Protein AF-A0A9E5CNG9-F1 (afdb_monomer_lite)

Sequence (86 aa):
MDVMDREHTLEFLSQHVKTDMLMKHLLSVEASMIGYAHKFGEPEEQWGIAGLLHDFDWEICPTPEDHPNFGAQILRDHGYPEEMVR

Foldseek 3Di:
DDCLAPVNLVVVLVVQADDPVVQVQLQVQLVVQLVVCVVVVHDSSNSSSLSNQQCSNVVVDPDPVCPPVVSLVVCVVVPHDVVSRD

Structure (mmCIF, N/CA/C/O backbone):
data_AF-A0A9E5CNG9-F1
#
_entry.id   AF-A0A9E5CNG9-F1
#
loop_
_atom_site.group_PDB
_atom_site.id
_atom_site.type_symbol
_atom_site.label_atom_id
_atom_site.label_alt_id
_atom_site.label_comp_id
_atom_site.label_asym_id
_atom_site.label_entity_id
_atom_site.label_seq_id
_atom_site.pdbx_PDB_ins_code
_atom_site.Cartn_x
_atom_site.Cartn_y
_atom_site.Cartn_z
_atom_site.occupancy
_atom_site.B_iso_or_equiv
_atom_site.auth_seq_id
_atom_site.auth_comp_id
_atom_site.auth_asym_id
_atom_site.auth_atom_id
_atom_site.pdbx_PDB_model_num
ATOM 1 N N . MET A 1 1 ? 1.157 -17.018 10.098 1.00 58.41 1 MET A N 1
ATOM 2 C CA . MET A 1 1 ? 0.934 -15.564 10.140 1.00 58.41 1 MET A CA 1
ATOM 3 C C . MET A 1 1 ? -0.279 -15.287 9.289 1.00 58.41 1 MET A C 1
ATOM 5 O O . MET A 1 1 ? -0.429 -15.948 8.267 1.00 58.41 1 MET A O 1
ATOM 9 N N . ASP A 1 2 ? -1.175 -14.446 9.788 1.00 80.06 2 ASP A N 1
ATOM 10 C CA . ASP A 1 2 ? -2.291 -13.931 9.000 1.00 80.06 2 ASP A CA 1
ATOM 11 C C . ASP A 1 2 ? -1.722 -12.912 8.003 1.00 80.06 2 ASP A C 1
ATOM 13 O O . ASP A 1 2 ? -0.833 -12.144 8.366 1.00 80.06 2 ASP A O 1
ATOM 17 N N . VAL A 1 3 ? -2.179 -12.941 6.752 1.00 84.88 3 VAL A N 1
ATOM 18 C CA . VAL A 1 3 ? -1.773 -11.944 5.747 1.00 84.88 3 VAL A CA 1
ATOM 19 C C . VAL A 1 3 ? -2.371 -10.571 6.058 1.00 84.88 3 VAL A C 1
ATOM 21 O O . VAL A 1 3 ? -1.823 -9.550 5.651 1.00 84.88 3 VAL A O 1
ATOM 24 N N . MET A 1 4 ? -3.455 -10.548 6.840 1.00 93.25 4 MET A N 1
ATOM 25 C CA . MET A 1 4 ? -4.138 -9.354 7.334 1.00 93.25 4 MET A CA 1
ATOM 26 C C . MET A 1 4 ? -3.580 -8.874 8.679 1.00 93.25 4 MET A C 1
ATOM 28 O O . MET A 1 4 ? -4.330 -8.500 9.573 1.00 93.25 4 MET A O 1
ATOM 32 N N . ASP A 1 5 ? -2.256 -8.875 8.812 1.00 94.19 5 ASP A N 1
ATOM 33 C CA . ASP A 1 5 ? -1.530 -8.317 9.952 1.00 94.19 5 ASP A CA 1
ATOM 34 C C . ASP A 1 5 ? -0.565 -7.220 9.477 1.00 94.19 5 ASP A C 1
ATOM 36 O O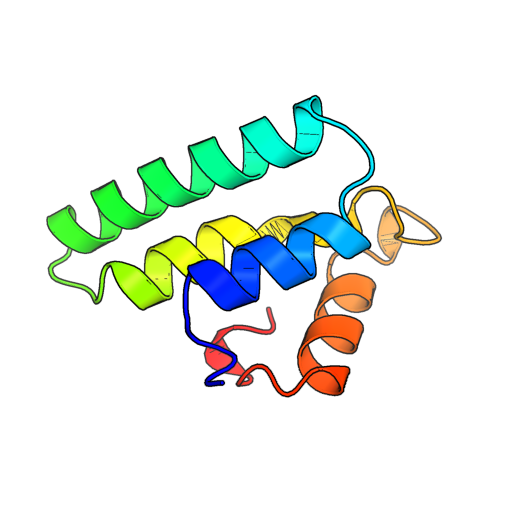 . ASP A 1 5 ? 0.042 -7.302 8.399 1.00 94.19 5 ASP A O 1
ATOM 40 N N . ARG A 1 6 ? -0.418 -6.165 10.284 1.00 95.56 6 ARG A N 1
ATOM 41 C CA . ARG A 1 6 ? 0.412 -5.007 9.930 1.00 95.56 6 ARG A CA 1
ATOM 42 C C . ARG A 1 6 ? 1.898 -5.356 9.844 1.00 95.56 6 ARG A C 1
ATOM 44 O O . ARG A 1 6 ? 2.575 -4.860 8.946 1.00 95.56 6 ARG A O 1
ATOM 51 N N . GLU A 1 7 ? 2.421 -6.165 10.764 1.00 96.12 7 GLU A N 1
ATOM 52 C CA . GLU A 1 7 ? 3.835 -6.562 10.762 1.00 96.12 7 GLU A CA 1
ATOM 53 C C . GLU A 1 7 ? 4.141 -7.400 9.519 1.00 96.12 7 GLU A C 1
ATOM 55 O O . GLU A 1 7 ? 5.067 -7.076 8.774 1.00 96.12 7 GLU A O 1
ATOM 60 N N . HIS A 1 8 ? 3.288 -8.379 9.218 1.00 95.31 8 HIS A N 1
ATOM 61 C CA . HIS A 1 8 ? 3.404 -9.179 8.002 1.00 95.31 8 HIS A CA 1
ATOM 62 C C . HIS A 1 8 ? 3.309 -8.332 6.724 1.00 95.31 8 HIS A C 1
ATOM 64 O O . HIS A 1 8 ? 4.084 -8.515 5.786 1.00 95.31 8 HIS A O 1
ATOM 70 N N . THR A 1 9 ? 2.403 -7.351 6.692 1.00 96.56 9 THR A N 1
ATOM 71 C CA . THR A 1 9 ? 2.279 -6.423 5.558 1.00 96.56 9 THR A CA 1
ATOM 72 C C . THR A 1 9 ? 3.554 -5.597 5.371 1.00 96.56 9 THR A C 1
ATOM 74 O O . THR A 1 9 ? 4.013 -5.416 4.245 1.00 96.56 9 THR A O 1
ATOM 77 N N . LEU A 1 10 ? 4.188 -5.131 6.450 1.00 97.50 10 LEU A N 1
ATOM 78 C CA . LEU A 1 10 ? 5.466 -4.415 6.363 1.00 97.50 10 LEU A CA 1
ATOM 79 C C . LEU A 1 10 ? 6.611 -5.315 5.874 1.00 97.50 10 LEU A C 1
ATOM 81 O O . LEU A 1 10 ? 7.446 -4.859 5.089 1.00 97.50 10 LEU A O 1
ATOM 85 N N . GLU A 1 11 ? 6.643 -6.584 6.289 1.00 96.88 11 GLU A N 1
ATOM 86 C CA . GLU A 1 11 ? 7.584 -7.574 5.753 1.00 96.88 11 GLU A CA 1
ATOM 87 C C . GLU A 1 11 ? 7.377 -7.775 4.247 1.00 96.88 11 GLU A C 1
ATOM 89 O O . GLU A 1 11 ? 8.345 -7.715 3.484 1.00 96.88 11 GLU A O 1
ATOM 94 N N . PHE A 1 12 ? 6.129 -7.927 3.798 1.00 97.00 12 PHE A N 1
ATOM 95 C CA . PHE A 1 12 ? 5.781 -8.016 2.380 1.00 97.00 12 PHE A CA 1
ATOM 96 C C . PHE A 1 12 ? 6.244 -6.775 1.601 1.00 97.00 12 PHE A C 1
ATOM 98 O O . PHE A 1 12 ? 6.920 -6.897 0.575 1.00 97.00 12 PHE A O 1
ATOM 105 N N . LEU A 1 13 ? 5.960 -5.570 2.106 1.00 97.69 13 LEU A N 1
ATOM 106 C CA . LEU A 1 13 ? 6.381 -4.326 1.459 1.00 97.69 13 LEU A CA 1
ATOM 107 C C . LEU A 1 13 ? 7.904 -4.204 1.374 1.00 97.69 13 LEU A C 1
ATOM 109 O O . LEU A 1 13 ? 8.412 -3.722 0.364 1.00 97.69 13 LEU A O 1
ATOM 113 N N . SER A 1 14 ? 8.644 -4.682 2.380 1.00 96.69 14 SER A N 1
ATOM 114 C CA . SER A 1 14 ? 10.115 -4.655 2.373 1.00 96.69 14 SER A CA 1
ATOM 115 C C . SER A 1 14 ? 10.745 -5.440 1.213 1.00 96.69 14 SER A C 1
ATOM 117 O O . SER A 1 14 ? 11.896 -5.195 0.856 1.00 96.69 14 SER A O 1
ATOM 119 N N . GLN A 1 15 ? 9.995 -6.368 0.608 1.00 96.12 15 GLN A N 1
ATOM 120 C CA . GLN A 1 15 ? 10.440 -7.175 -0.530 1.00 96.12 15 GLN A CA 1
ATOM 121 C C . GLN A 1 15 ? 10.110 -6.541 -1.889 1.00 96.12 15 GLN A C 1
ATOM 123 O O . GLN A 1 15 ? 10.744 -6.883 -2.887 1.00 96.12 15 GLN A O 1
ATOM 128 N N . HIS A 1 16 ? 9.139 -5.626 -1.940 1.00 96.81 16 HIS A N 1
ATOM 129 C CA . HIS A 1 16 ? 8.589 -5.099 -3.194 1.00 96.81 16 HIS A CA 1
ATOM 130 C C . HIS A 1 16 ? 8.866 -3.603 -3.393 1.00 96.81 16 HIS A C 1
ATOM 132 O O . HIS A 1 16 ? 9.098 -3.163 -4.520 1.00 96.81 16 HIS A O 1
ATOM 138 N N . VAL A 1 17 ? 8.906 -2.831 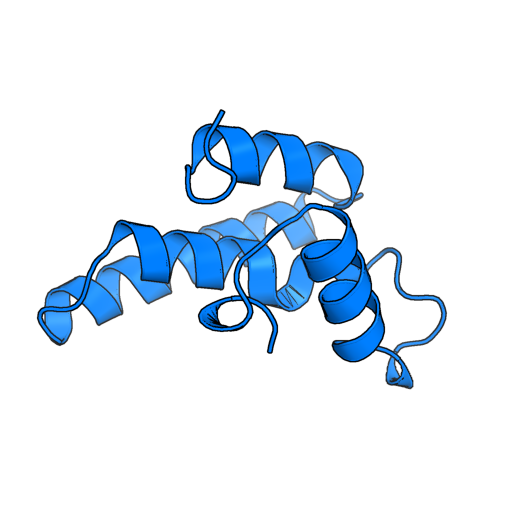-2.306 1.00 97.94 17 VAL A N 1
ATOM 139 C CA . VAL A 1 1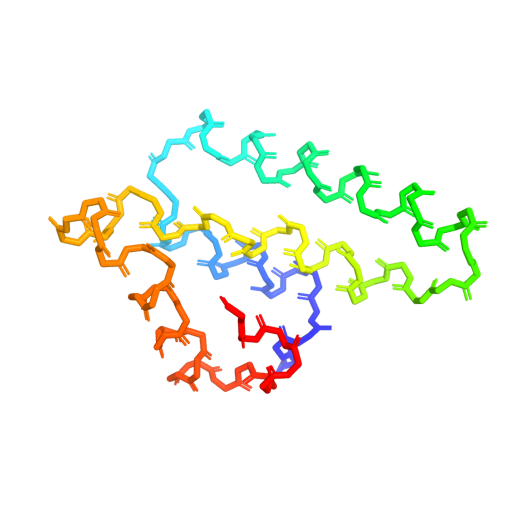7 ? 9.197 -1.395 -2.315 1.00 97.94 17 VAL A CA 1
ATOM 140 C C . VAL A 1 17 ? 10.709 -1.182 -2.329 1.00 97.94 17 VAL A C 1
ATOM 142 O O . VAL A 1 17 ? 11.431 -1.662 -1.458 1.00 97.94 17 VAL A O 1
ATOM 145 N N . LYS A 1 18 ? 11.204 -0.447 -3.325 1.00 97.50 18 LYS A N 1
ATOM 146 C CA . LYS A 1 18 ? 12.635 -0.233 -3.583 1.00 97.50 18 LYS A CA 1
ATOM 147 C C . LYS A 1 18 ? 13.153 1.087 -3.029 1.00 97.50 18 LYS A C 1
ATOM 149 O O . LYS A 1 18 ? 14.364 1.214 -2.845 1.00 97.50 18 LYS A O 1
ATOM 154 N N . THR A 1 19 ? 12.288 2.077 -2.793 1.00 98.19 19 THR A N 1
ATOM 155 C CA . THR A 1 19 ? 12.716 3.389 -2.287 1.00 98.19 19 THR A CA 1
ATOM 156 C C . THR A 1 19 ? 12.033 3.811 -0.991 1.00 98.19 19 THR A C 1
ATOM 158 O O . THR A 1 19 ? 10.845 3.588 -0.757 1.00 98.19 19 THR A O 1
ATOM 161 N N . ASP A 1 20 ? 12.785 4.551 -0.173 1.00 98.12 20 ASP A N 1
ATOM 162 C CA . ASP A 1 20 ? 12.269 5.209 1.031 1.00 98.12 20 ASP A CA 1
ATOM 163 C C . ASP A 1 20 ? 11.129 6.186 0.726 1.00 98.12 20 ASP A C 1
ATOM 165 O O . ASP A 1 20 ? 10.291 6.449 1.586 1.00 98.12 20 ASP A O 1
ATOM 169 N N . MET A 1 21 ? 11.128 6.787 -0.468 1.00 98.31 21 MET A N 1
ATOM 170 C CA . MET A 1 21 ? 10.090 7.728 -0.879 1.00 98.31 21 MET A CA 1
ATOM 171 C C . MET A 1 21 ? 8.750 7.013 -1.031 1.00 98.31 21 MET A C 1
ATOM 173 O O . MET A 1 21 ? 7.767 7.479 -0.456 1.00 98.31 21 MET A O 1
ATOM 177 N N . LEU A 1 22 ? 8.721 5.882 -1.744 1.00 98.38 22 LEU A N 1
ATOM 178 C CA . LEU A 1 22 ? 7.503 5.091 -1.875 1.00 98.38 22 LEU A CA 1
ATOM 179 C C . LEU A 1 22 ? 7.074 4.533 -0.513 1.00 98.38 22 LEU A C 1
ATOM 181 O O . LEU A 1 22 ? 5.920 4.694 -0.135 1.00 98.38 22 LEU A O 1
ATOM 185 N N . MET A 1 23 ? 7.997 4.006 0.298 1.00 98.62 23 MET A N 1
ATOM 186 C CA . MET A 1 23 ? 7.651 3.528 1.645 1.00 98.62 23 MET A CA 1
ATOM 187 C C . MET A 1 23 ? 7.018 4.632 2.516 1.00 98.62 23 MET A C 1
ATOM 189 O O . MET A 1 23 ? 6.004 4.410 3.176 1.00 98.62 23 MET A O 1
ATOM 193 N N . LYS A 1 24 ? 7.568 5.854 2.496 1.00 98.69 24 LYS A N 1
ATOM 194 C CA . LYS A 1 24 ? 6.993 7.003 3.223 1.00 98.69 24 LYS A CA 1
ATOM 195 C C . LYS A 1 24 ? 5.618 7.406 2.695 1.00 98.69 24 LYS A C 1
ATOM 197 O O . LYS A 1 24 ? 4.782 7.826 3.494 1.00 98.69 24 LYS A O 1
ATOM 202 N N . HIS A 1 25 ? 5.385 7.295 1.386 1.00 98.62 25 HIS A N 1
ATOM 203 C CA . HIS A 1 25 ? 4.065 7.503 0.783 1.00 98.62 25 HIS A CA 1
ATOM 204 C C . HIS A 1 25 ? 3.055 6.495 1.340 1.00 98.62 25 HIS A C 1
ATOM 206 O O . HIS A 1 25 ? 2.060 6.911 1.929 1.00 98.62 25 HIS A O 1
ATOM 212 N N . LEU A 1 26 ? 3.364 5.197 1.285 1.00 98.62 26 LEU A N 1
ATOM 213 C CA . LEU A 1 26 ? 2.490 4.134 1.799 1.00 98.62 26 LEU A CA 1
ATOM 214 C C . LEU A 1 26 ? 2.175 4.313 3.295 1.00 98.62 26 LEU A C 1
ATOM 216 O O . LEU A 1 26 ? 1.013 4.266 3.689 1.00 98.62 26 LEU A O 1
ATOM 220 N N . LEU A 1 27 ? 3.180 4.628 4.122 1.00 98.75 27 LEU A N 1
ATOM 221 C CA . LEU A 1 27 ? 2.994 4.918 5.555 1.00 98.75 27 LEU A CA 1
ATOM 222 C C . LEU A 1 27 ? 2.126 6.165 5.809 1.00 98.75 27 LEU A C 1
ATOM 224 O O . LEU A 1 27 ? 1.365 6.226 6.774 1.00 98.75 27 LEU A O 1
ATOM 228 N N . SER A 1 28 ? 2.227 7.184 4.952 1.00 98.81 28 SER A N 1
ATOM 229 C CA . SER A 1 28 ? 1.399 8.393 5.066 1.00 98.81 28 SER A CA 1
ATOM 230 C C . SER A 1 28 ? -0.063 8.109 4.703 1.00 98.81 28 SER A C 1
ATOM 232 O O . SER A 1 28 ? -0.982 8.647 5.332 1.00 98.81 28 SER A O 1
ATOM 234 N N . VAL A 1 29 ? -0.289 7.251 3.704 1.00 98.69 29 VAL A N 1
ATOM 235 C CA . VAL A 1 29 ? -1.631 6.817 3.304 1.00 98.69 29 VAL A CA 1
ATOM 236 C C . VAL A 1 29 ? -2.230 5.881 4.352 1.00 98.69 29 VAL A C 1
ATOM 238 O O . VAL A 1 29 ? -3.384 6.085 4.713 1.00 98.69 29 VAL A O 1
ATOM 241 N N . GLU A 1 30 ? -1.456 4.963 4.937 1.00 98.69 30 GLU A N 1
ATOM 242 C CA . GLU A 1 30 ? -1.863 4.172 6.110 1.00 98.69 30 GLU A CA 1
ATOM 243 C C . GLU A 1 30 ? -2.413 5.075 7.225 1.00 98.69 30 GLU A C 1
ATOM 245 O O . GLU A 1 30 ? -3.551 4.905 7.664 1.00 98.69 30 GLU A O 1
ATOM 250 N N . ALA A 1 31 ? -1.641 6.084 7.645 1.00 98.75 31 ALA A N 1
ATOM 251 C CA . ALA A 1 31 ? -2.061 7.006 8.701 1.00 98.75 31 ALA A CA 1
ATOM 252 C C . ALA A 1 31 ? -3.355 7.759 8.341 1.00 98.75 31 ALA A C 1
ATOM 254 O O . ALA A 1 31 ? -4.223 7.974 9.191 1.00 98.75 31 ALA A O 1
ATOM 255 N N . SER A 1 32 ? -3.505 8.137 7.069 1.00 98.75 32 SER A N 1
ATOM 256 C CA . SER A 1 32 ? -4.715 8.792 6.565 1.00 98.75 32 SER A CA 1
ATOM 257 C C . SER A 1 32 ? -5.922 7.850 6.597 1.00 98.75 32 SER A C 1
ATOM 259 O O . SER A 1 32 ? -7.003 8.249 7.031 1.00 98.75 32 SER A O 1
ATOM 261 N N . MET A 1 33 ? -5.736 6.597 6.182 1.00 98.44 33 MET A N 1
ATOM 262 C CA . MET A 1 33 ? -6.773 5.569 6.174 1.00 98.44 33 MET A CA 1
ATOM 263 C C . MET A 1 33 ? -7.233 5.212 7.587 1.00 98.44 33 MET A C 1
ATOM 265 O O . MET A 1 33 ? -8.437 5.144 7.817 1.00 98.44 33 MET A O 1
ATOM 269 N N . ILE A 1 34 ? -6.317 5.103 8.554 1.00 98.62 34 ILE A N 1
ATOM 270 C CA . ILE A 1 34 ? -6.657 4.936 9.978 1.00 98.62 34 ILE A CA 1
ATOM 271 C C . ILE A 1 34 ? -7.499 6.123 10.472 1.00 98.62 34 ILE A C 1
ATOM 273 O O . ILE A 1 34 ? -8.539 5.937 11.105 1.00 98.62 34 ILE A O 1
ATOM 277 N N . GLY A 1 35 ? -7.109 7.357 10.131 1.00 98.75 35 GLY A N 1
ATOM 278 C CA . GLY A 1 35 ? -7.877 8.554 10.487 1.00 98.75 35 GLY A CA 1
ATOM 279 C C . GLY A 1 35 ? -9.301 8.554 9.916 1.00 98.75 35 GLY A C 1
ATOM 280 O O . GLY A 1 35 ? -10.248 8.964 10.596 1.00 98.75 35 GLY A O 1
ATOM 281 N N . TYR A 1 36 ? -9.476 8.070 8.683 1.00 98.62 36 TYR A N 1
ATOM 282 C CA . TYR A 1 36 ? -10.801 7.900 8.089 1.00 98.62 36 TYR A CA 1
ATOM 283 C C . TYR A 1 36 ? -11.591 6.765 8.733 1.00 98.62 36 TYR A C 1
ATOM 285 O O . TYR A 1 36 ? -12.773 6.961 9.012 1.00 98.62 36 TYR A O 1
ATOM 293 N N . ALA A 1 37 ? -10.956 5.634 9.031 1.00 98.56 37 ALA A N 1
ATOM 294 C CA . ALA A 1 37 ? -11.606 4.520 9.703 1.00 98.56 37 ALA A CA 1
ATOM 295 C C . ALA A 1 37 ? -12.190 4.956 11.053 1.00 98.56 37 ALA A C 1
ATOM 297 O O . ALA A 1 37 ? -13.385 4.791 11.291 1.00 98.56 37 ALA A O 1
ATOM 298 N N . HIS A 1 38 ? -11.404 5.673 11.862 1.00 98.44 38 HIS A N 1
ATOM 299 C CA . HIS A 1 38 ? -11.880 6.265 13.112 1.00 98.44 38 HIS A CA 1
ATOM 300 C C . HIS A 1 38 ? -13.060 7.230 12.895 1.00 98.44 38 HIS A C 1
ATOM 302 O O . HIS A 1 38 ? -14.046 7.207 13.631 1.00 98.44 38 HIS A O 1
ATOM 308 N N . LYS A 1 39 ? -12.993 8.091 11.869 1.00 98.56 39 LYS A N 1
ATOM 309 C CA . LYS A 1 39 ? -14.064 9.053 11.555 1.00 98.56 39 LYS A CA 1
ATOM 310 C C . LYS A 1 39 ? -15.381 8.372 11.167 1.00 98.56 39 LYS A C 1
ATOM 312 O O . LYS A 1 39 ? -16.442 8.917 11.471 1.00 98.56 39 LYS A O 1
ATOM 317 N N . PHE A 1 40 ? -15.314 7.243 10.467 1.00 98.44 40 PHE A N 1
ATOM 318 C CA . PHE A 1 40 ? -16.486 6.534 9.952 1.00 98.44 40 PHE A CA 1
ATOM 319 C C . PHE A 1 40 ? -16.929 5.350 10.823 1.00 98.44 40 PHE A C 1
ATOM 321 O O . PHE A 1 40 ? -18.000 4.803 10.580 1.00 98.44 40 PHE A O 1
ATOM 328 N N . GLY A 1 41 ? -16.179 5.014 11.878 1.00 98.12 41 GLY A N 1
ATOM 329 C CA . GLY A 1 41 ? -16.473 3.873 12.747 1.00 98.12 41 GLY A CA 1
ATOM 330 C C . GLY A 1 41 ? -16.149 2.526 12.097 1.00 98.12 41 GLY A C 1
ATOM 331 O O . GLY A 1 41 ? -16.814 1.535 12.386 1.00 98.12 41 GLY A O 1
ATOM 332 N N . GLU A 1 42 ? -15.158 2.510 11.208 1.00 98.00 42 GLU A N 1
ATOM 333 C CA . GLU A 1 42 ? -14.728 1.341 10.440 1.00 98.00 42 GLU A CA 1
ATOM 334 C C . GLU A 1 42 ? -13.493 0.667 11.075 1.00 98.00 42 GLU A C 1
ATOM 336 O O . GLU A 1 42 ? -12.815 1.282 11.905 1.00 98.00 42 GLU A O 1
ATOM 341 N N . PRO A 1 43 ? -13.158 -0.582 10.696 1.00 96.81 43 PRO A N 1
ATOM 342 C CA . PRO A 1 43 ? -11.995 -1.286 11.236 1.00 96.81 43 PRO A CA 1
ATOM 343 C C . PRO A 1 43 ? -10.662 -0.626 10.836 1.00 96.81 43 PRO A C 1
ATOM 345 O O . PRO A 1 43 ? -10.246 -0.687 9.679 1.00 96.81 43 PRO A O 1
ATOM 348 N N . GLU A 1 44 ? -9.966 -0.025 11.807 1.00 97.25 44 GLU A N 1
ATOM 349 C CA . GLU A 1 44 ? -8.713 0.716 11.578 1.00 97.25 44 GLU A CA 1
ATOM 350 C C . GLU A 1 44 ? -7.603 -0.143 10.961 1.00 97.25 44 GLU A C 1
ATOM 352 O O . GLU A 1 44 ? -6.900 0.320 10.068 1.00 97.25 44 GLU A O 1
ATOM 357 N N . GLU A 1 45 ? -7.466 -1.394 11.402 1.00 95.38 45 GLU A N 1
ATOM 358 C CA . GLU A 1 45 ? -6.429 -2.312 10.922 1.00 95.38 45 GLU A CA 1
ATOM 359 C C . GLU A 1 45 ? -6.596 -2.633 9.432 1.00 95.38 45 GLU A C 1
ATOM 361 O O . GLU A 1 45 ? -5.665 -2.444 8.651 1.00 95.38 45 GLU A O 1
ATOM 366 N N . GLN A 1 46 ? -7.803 -3.020 9.010 1.00 95.81 46 GLN A N 1
ATOM 367 C CA . GLN A 1 46 ? -8.098 -3.317 7.606 1.00 95.81 46 GLN A CA 1
ATOM 368 C C . GLN A 1 46 ? -7.871 -2.091 6.710 1.00 95.81 46 GLN A C 1
ATOM 370 O O . GLN A 1 46 ? -7.281 -2.198 5.635 1.00 95.81 46 GLN A O 1
ATOM 375 N N . TRP A 1 47 ? -8.300 -0.910 7.160 1.00 97.69 47 TRP A N 1
ATOM 376 C CA . TRP A 1 47 ? -8.102 0.340 6.427 1.00 97.69 47 TRP A CA 1
ATOM 377 C C . TRP A 1 47 ? -6.626 0.736 6.348 1.00 97.69 47 TRP A C 1
ATOM 379 O O . TRP A 1 47 ? -6.160 1.161 5.289 1.00 97.69 47 TRP A O 1
ATOM 389 N N . GLY A 1 48 ? -5.881 0.574 7.442 1.00 97.94 48 GLY A N 1
ATOM 390 C CA . GLY A 1 48 ? -4.442 0.810 7.484 1.00 97.94 48 GLY A CA 1
ATOM 391 C C . GLY A 1 48 ? -3.690 -0.090 6.505 1.00 97.94 48 GLY A C 1
ATOM 392 O O . GLY A 1 48 ? -2.927 0.413 5.680 1.00 97.94 48 GLY A O 1
ATOM 393 N N . ILE A 1 49 ? -3.978 -1.397 6.516 1.00 97.62 49 ILE A N 1
ATOM 394 C CA . ILE A 1 49 ? -3.393 -2.369 5.580 1.00 97.62 49 ILE A CA 1
ATOM 395 C C . ILE A 1 49 ? -3.757 -2.015 4.131 1.00 97.62 49 ILE A C 1
ATOM 397 O O . ILE A 1 49 ? -2.893 -2.055 3.258 1.00 97.62 49 ILE A O 1
ATOM 401 N N . ALA A 1 50 ? -4.992 -1.583 3.859 1.00 97.31 50 ALA A N 1
ATOM 402 C CA . ALA A 1 50 ? -5.381 -1.151 2.514 1.00 97.31 50 ALA A CA 1
ATOM 403 C C . ALA A 1 50 ? -4.555 0.061 2.056 1.00 97.31 50 ALA A C 1
ATOM 405 O O . ALA A 1 50 ? -4.087 0.106 0.919 1.00 97.31 50 ALA A O 1
ATOM 406 N N . GLY A 1 51 ? -4.311 1.018 2.957 1.00 97.75 51 GLY A N 1
ATOM 407 C CA . GLY A 1 51 ? -3.426 2.151 2.696 1.00 97.75 51 GLY A CA 1
ATOM 408 C C . GLY A 1 51 ? -1.967 1.747 2.468 1.00 97.75 51 GLY A C 1
ATOM 409 O O . GLY A 1 51 ? -1.310 2.315 1.600 1.00 97.75 51 GLY A O 1
ATOM 410 N N . LEU A 1 52 ? -1.464 0.741 3.185 1.00 98.00 52 LEU A N 1
ATOM 411 C CA . LEU A 1 52 ? -0.115 0.206 2.980 1.00 98.00 52 LEU A CA 1
ATOM 412 C C . LEU A 1 52 ? 0.048 -0.467 1.612 1.00 98.00 52 LEU A C 1
ATOM 414 O O . LEU A 1 52 ? 1.101 -0.341 0.994 1.00 98.00 52 LEU A O 1
ATOM 418 N N . LEU A 1 53 ? -0.979 -1.168 1.135 1.00 97.81 53 LEU A N 1
ATOM 419 C CA . LEU A 1 53 ? -0.902 -1.981 -0.078 1.00 97.81 53 LEU A CA 1
ATOM 420 C C . LEU A 1 53 ? -1.292 -1.238 -1.363 1.00 97.81 53 LEU A C 1
ATOM 422 O O . LEU A 1 53 ? -1.011 -1.746 -2.435 1.00 97.81 53 LEU A O 1
ATOM 426 N N . HIS A 1 54 ? -1.933 -0.069 -1.306 1.00 97.19 54 HIS A N 1
ATOM 427 C CA . HIS A 1 54 ? -2.588 0.4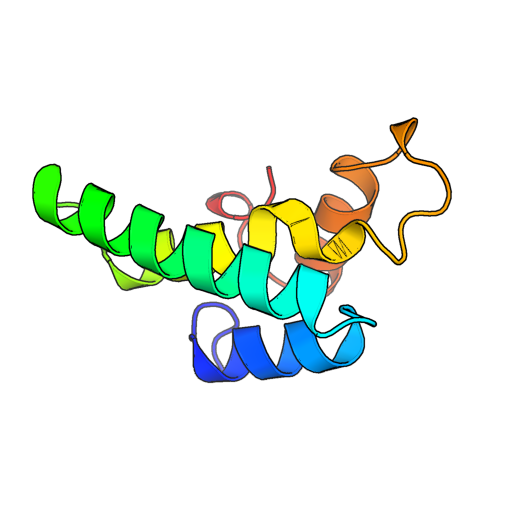91 -2.503 1.00 97.19 54 HIS A CA 1
ATOM 428 C C . HIS A 1 54 ? -1.677 0.678 -3.738 1.00 97.19 54 HIS A C 1
ATOM 430 O O . HIS A 1 54 ? -2.117 0.389 -4.843 1.00 97.19 54 HIS A O 1
ATOM 436 N N . ASP A 1 55 ? -0.419 1.094 -3.543 1.00 97.56 55 ASP A N 1
ATOM 437 C CA . ASP A 1 55 ? 0.522 1.443 -4.625 1.00 97.56 55 ASP A CA 1
ATOM 438 C C . ASP A 1 55 ? 1.878 0.716 -4.502 1.00 97.56 55 ASP A C 1
ATOM 440 O O . ASP A 1 55 ? 2.891 1.167 -5.044 1.00 97.56 55 ASP A O 1
ATOM 444 N N . PHE A 1 56 ? 1.964 -0.389 -3.749 1.00 97.69 56 PHE A N 1
ATOM 445 C CA . PHE A 1 56 ? 3.265 -1.030 -3.476 1.00 97.69 56 PHE A CA 1
ATOM 446 C C . PHE A 1 56 ? 3.994 -1.481 -4.750 1.00 97.69 56 PHE A C 1
ATOM 448 O O . PHE A 1 56 ? 5.224 -1.568 -4.774 1.00 97.69 56 PHE A O 1
ATOM 455 N N . ASP A 1 57 ? 3.236 -1.792 -5.800 1.00 97.69 57 ASP A N 1
ATOM 456 C CA . ASP A 1 57 ? 3.749 -2.333 -7.045 1.00 97.69 57 ASP A CA 1
ATOM 457 C C . ASP A 1 57 ? 4.342 -1.259 -7.967 1.00 97.69 57 ASP A C 1
ATOM 459 O O . ASP A 1 57 ? 5.006 -1.604 -8.942 1.00 97.69 57 ASP A O 1
ATOM 463 N N . TRP A 1 58 ? 4.186 0.028 -7.644 1.00 96.81 58 TRP A N 1
ATOM 464 C CA . TRP A 1 58 ? 4.585 1.157 -8.489 1.00 96.81 58 TRP A CA 1
ATOM 465 C C . TRP A 1 58 ? 6.022 1.066 -9.040 1.00 96.81 58 TRP A C 1
ATOM 467 O O . TRP A 1 58 ? 6.288 1.421 -10.186 1.00 96.81 58 TRP A O 1
ATOM 477 N N . GLU A 1 59 ? 6.970 0.560 -8.248 1.00 96.19 59 GLU A N 1
ATOM 478 C CA . GLU A 1 59 ? 8.394 0.472 -8.620 1.00 96.19 59 GLU A CA 1
ATOM 479 C C . GLU A 1 59 ? 8.806 -0.862 -9.26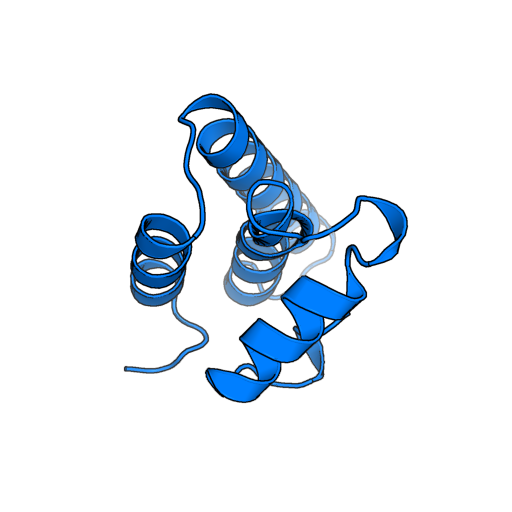5 1.00 96.19 59 GLU A C 1
ATOM 481 O O . GLU A 1 59 ? 9.952 -1.024 -9.712 1.00 96.19 59 GLU A O 1
ATOM 486 N N . ILE A 1 60 ? 7.913 -1.848 -9.267 1.00 96.50 60 ILE A N 1
ATOM 487 C CA . ILE A 1 60 ? 8.144 -3.195 -9.810 1.00 96.50 60 ILE A CA 1
ATOM 488 C C . ILE A 1 60 ? 7.226 -3.523 -10.985 1.00 96.50 60 ILE A C 1
ATOM 490 O O . ILE A 1 60 ? 7.508 -4.479 -11.707 1.00 96.50 60 ILE A O 1
ATOM 494 N N . CYS A 1 61 ? 6.176 -2.731 -11.188 1.00 96.75 61 CYS A N 1
ATOM 495 C CA . CYS A 1 61 ? 5.238 -2.886 -12.279 1.00 96.75 61 CYS A CA 1
ATOM 496 C C . CYS A 1 61 ? 5.963 -2.731 -13.632 1.00 96.75 61 CYS A C 1
ATOM 498 O O . CYS A 1 61 ? 6.716 -1.766 -13.808 1.00 96.75 61 CYS A O 1
ATOM 500 N N . PRO A 1 62 ? 5.799 -3.675 -14.583 1.00 95.88 62 PRO A N 1
ATOM 501 C CA . PRO A 1 62 ? 6.520 -3.651 -15.856 1.00 95.88 62 PRO A CA 1
ATOM 502 C C . PRO A 1 62 ? 6.267 -2.388 -16.679 1.00 95.88 62 PRO A C 1
ATOM 504 O O . PRO A 1 62 ? 7.204 -1.844 -17.272 1.00 95.88 62 PRO A O 1
ATOM 507 N N . THR A 1 63 ? 5.018 -1.920 -16.704 1.00 96.31 63 THR A N 1
ATOM 508 C CA . THR A 1 63 ? 4.634 -0.642 -17.302 1.00 96.31 63 THR A CA 1
ATOM 509 C C . TH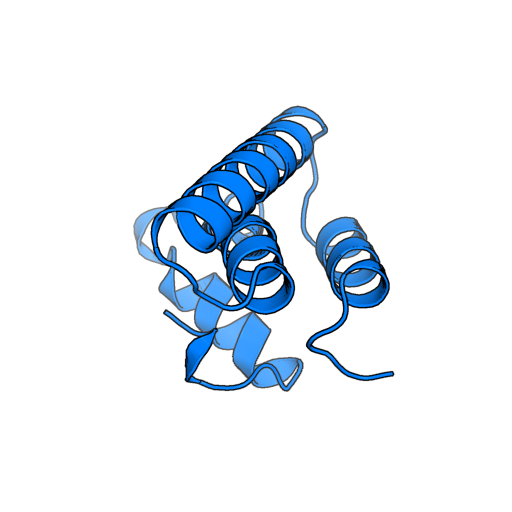R A 1 63 ? 3.620 0.080 -16.410 1.00 96.31 63 THR A C 1
ATOM 511 O O . THR A 1 63 ? 2.860 -0.574 -15.699 1.00 96.31 63 THR A O 1
ATOM 514 N N . PRO A 1 64 ? 3.562 1.424 -16.432 1.00 93.88 64 PRO A N 1
ATOM 515 C CA . PRO A 1 64 ? 2.596 2.171 -15.624 1.00 93.88 64 PRO A CA 1
ATOM 516 C C . PRO A 1 64 ? 1.129 1.819 -15.910 1.00 93.88 64 PRO A C 1
ATOM 518 O O . PRO A 1 64 ? 0.286 1.977 -15.037 1.00 93.88 64 PRO A O 1
ATOM 521 N N . GLU A 1 65 ? 0.812 1.362 -17.124 1.00 96.56 65 GLU A N 1
ATOM 522 C CA . GLU A 1 65 ? -0.542 0.973 -17.534 1.00 96.56 65 GLU A CA 1
ATOM 523 C C . GLU A 1 65 ? -1.008 -0.348 -16.907 1.00 96.56 65 GLU A C 1
ATOM 525 O O . GLU A 1 65 ? -2.213 -0.584 -16.809 1.00 96.56 65 GLU A O 1
ATOM 530 N N . ASP A 1 66 ? -0.067 -1.200 -16.491 1.00 96.50 66 ASP A N 1
ATOM 531 C CA . ASP A 1 66 ? -0.369 -2.473 -15.838 1.00 96.50 66 ASP A CA 1
ATOM 532 C C . ASP A 1 66 ? -0.682 -2.290 -14.342 1.00 96.50 66 ASP A C 1
ATOM 534 O O . ASP A 1 66 ? -1.288 -3.169 -13.728 1.00 96.50 66 ASP A O 1
ATOM 538 N N . HIS A 1 67 ? -0.329 -1.146 -13.748 1.00 95.50 67 HIS A N 1
ATOM 539 C CA . HIS A 1 67 ? -0.747 -0.775 -12.396 1.00 95.50 67 HIS A CA 1
ATOM 540 C C . HIS A 1 67 ? -2.229 -0.330 -12.397 1.00 95.50 67 HIS A C 1
ATOM 542 O O . HIS A 1 67 ? -2.638 0.436 -13.275 1.00 95.50 67 HIS A O 1
ATOM 548 N N . PRO A 1 68 ? -3.064 -0.774 -11.435 1.00 94.88 68 PRO A N 1
ATOM 549 C CA . PRO A 1 68 ? -2.735 -1.617 -10.275 1.00 94.88 68 PRO A CA 1
ATOM 550 C C . PRO A 1 68 ? -2.928 -3.128 -10.509 1.00 94.88 68 PRO A C 1
ATOM 552 O O . PRO A 1 68 ? -2.728 -3.927 -9.596 1.00 94.88 68 PRO A O 1
ATOM 555 N N . ASN A 1 69 ? -3.315 -3.562 -11.716 1.00 96.62 69 ASN A N 1
ATOM 556 C CA . ASN A 1 69 ? -3.630 -4.971 -12.001 1.00 96.62 69 ASN A CA 1
ATOM 557 C C . ASN A 1 69 ? -2.451 -5.922 -11.729 1.00 96.62 69 ASN A C 1
ATOM 559 O O . ASN A 1 69 ? -2.660 -7.057 -11.295 1.00 96.62 69 ASN A O 1
ATOM 563 N N . PHE A 1 70 ? -1.220 -5.467 -11.972 1.00 97.44 70 PHE A N 1
ATOM 564 C CA . PHE A 1 70 ? -0.005 -6.212 -11.657 1.00 97.44 70 PHE A CA 1
ATOM 565 C C . PHE A 1 70 ? 0.133 -6.459 -10.145 1.00 97.44 70 PHE A C 1
ATOM 567 O O . PHE A 1 70 ? 0.241 -7.614 -9.725 1.00 97.44 70 PHE A O 1
ATOM 574 N N . GLY A 1 71 ? 0.047 -5.410 -9.322 1.00 97.44 71 GLY A N 1
ATOM 575 C CA . GLY A 1 71 ? 0.027 -5.523 -7.862 1.00 97.44 71 GLY A CA 1
ATOM 576 C C . GLY A 1 71 ? -1.129 -6.379 -7.347 1.00 97.44 71 GLY A C 1
ATOM 577 O O . GLY A 1 71 ? -0.923 -7.247 -6.499 1.00 97.44 71 GLY A O 1
ATOM 578 N N . ALA A 1 72 ? -2.322 -6.224 -7.922 1.00 97.25 72 ALA A N 1
ATOM 579 C CA . ALA A 1 72 ? -3.493 -7.021 -7.574 1.00 97.25 72 ALA A CA 1
ATOM 580 C C . ALA A 1 72 ? -3.256 -8.530 -7.770 1.00 97.25 72 ALA A C 1
ATOM 582 O O . ALA A 1 72 ? -3.649 -9.336 -6.925 1.00 97.25 72 ALA A O 1
ATOM 583 N N . GLN A 1 73 ? -2.585 -8.937 -8.854 1.00 97.56 73 GLN A N 1
ATOM 584 C CA . GLN A 1 73 ? -2.240 -10.346 -9.058 1.00 97.56 73 GLN A CA 1
ATOM 585 C C . GLN A 1 73 ? -1.237 -10.848 -8.013 1.00 97.56 73 GLN A C 1
ATOM 587 O O . GLN A 1 73 ? -1.430 -11.929 -7.461 1.00 97.56 73 GLN A O 1
ATOM 592 N N . ILE A 1 74 ? -0.216 -10.050 -7.686 1.00 97.38 74 ILE A N 1
ATOM 593 C CA . ILE A 1 74 ? 0.758 -10.394 -6.640 1.00 97.38 74 ILE A CA 1
ATOM 594 C C . ILE A 1 74 ? 0.050 -10.603 -5.295 1.00 97.38 74 ILE A C 1
ATOM 596 O O . ILE A 1 74 ? 0.330 -11.590 -4.616 1.00 97.38 74 ILE A O 1
ATOM 600 N N . LEU A 1 75 ? -0.887 -9.728 -4.918 1.00 97.12 75 LEU A N 1
ATOM 601 C CA . LEU A 1 75 ? -1.649 -9.868 -3.673 1.00 97.12 75 LEU A CA 1
ATOM 602 C C . LEU A 1 75 ? -2.444 -11.181 -3.630 1.00 97.12 75 LEU A C 1
ATOM 604 O O . LEU A 1 75 ? -2.390 -11.889 -2.621 1.00 97.12 75 LEU A O 1
ATOM 608 N N . ARG A 1 76 ? -3.116 -11.557 -4.729 1.00 96.50 76 ARG A N 1
ATOM 609 C CA . ARG A 1 76 ? -3.816 -12.854 -4.823 1.00 96.50 76 ARG A CA 1
ATOM 610 C C . ARG A 1 76 ? -2.867 -14.029 -4.649 1.00 96.50 76 ARG A C 1
ATOM 612 O O . ARG A 1 76 ? -3.174 -14.953 -3.899 1.00 96.50 76 ARG A O 1
ATOM 619 N N . ASP A 1 77 ? -1.712 -13.983 -5.306 1.00 96.19 77 ASP A N 1
ATOM 620 C CA . ASP A 1 77 ? -0.717 -15.057 -5.251 1.00 96.19 77 ASP A CA 1
ATOM 621 C C . ASP A 1 77 ? -0.129 -15.230 -3.836 1.00 96.19 77 ASP A C 1
ATOM 623 O O . ASP A 1 77 ? 0.263 -16.336 -3.460 1.00 96.19 77 ASP A O 1
ATOM 627 N N . HIS A 1 78 ? -0.124 -14.163 -3.028 1.00 94.44 78 HIS A N 1
ATOM 628 C CA . HIS A 1 78 ? 0.297 -14.177 -1.621 1.00 94.44 78 HIS A CA 1
ATOM 629 C C . HIS A 1 78 ? -0.847 -14.477 -0.638 1.00 94.44 78 HIS A C 1
ATOM 631 O O . HIS A 1 78 ? -0.614 -14.548 0.567 1.00 94.44 78 HIS A O 1
ATOM 637 N N . GLY A 1 79 ? -2.067 -14.709 -1.132 1.00 94.44 79 GLY A N 1
ATOM 638 C CA . GLY A 1 79 ? -3.207 -15.140 -0.324 1.00 94.44 79 GLY A CA 1
ATOM 639 C C . GLY A 1 79 ? -4.003 -14.016 0.337 1.00 94.44 79 GLY A C 1
ATOM 640 O O . GLY A 1 79 ? -4.813 -14.310 1.218 1.00 94.44 79 GLY A O 1
ATOM 641 N N . TYR A 1 80 ? -3.815 -12.756 -0.072 1.00 95.00 80 TYR A N 1
ATOM 642 C CA . TYR A 1 80 ? -4.659 -11.655 0.397 1.00 95.00 80 TYR A CA 1
ATOM 643 C C . TYR A 1 80 ? -6.122 -11.856 -0.041 1.00 95.00 80 TYR A C 1
ATOM 645 O O . TYR A 1 80 ? -6.377 -12.332 -1.152 1.00 95.00 80 TYR A O 1
ATOM 653 N N . PRO A 1 81 ? -7.102 -11.497 0.807 1.00 94.00 81 PRO A N 1
ATOM 654 C CA . PRO A 1 81 ? -8.514 -11.641 0.469 1.00 94.00 81 PRO A CA 1
ATOM 655 C C . PRO A 1 81 ? -8.919 -10.650 -0.632 1.00 94.00 81 PRO A C 1
ATOM 657 O O . PRO A 1 81 ? -8.416 -9.532 -0.682 1.00 94.00 81 PRO A O 1
ATOM 660 N N . GLU A 1 82 ? -9.883 -11.021 -1.484 1.00 93.69 82 GLU A N 1
ATOM 661 C CA . GLU A 1 82 ? -10.319 -10.189 -2.626 1.00 93.69 82 GLU A CA 1
ATOM 662 C C . GLU A 1 82 ? -10.817 -8.790 -2.225 1.00 93.69 82 GLU A C 1
ATOM 664 O O . GLU A 1 82 ? -10.785 -7.871 -3.032 1.00 93.69 82 GLU A O 1
ATOM 669 N N . GLU A 1 83 ? -11.250 -8.585 -0.978 1.00 92.56 83 GLU A N 1
ATOM 670 C CA . GLU A 1 83 ? -11.610 -7.247 -0.486 1.00 92.56 83 GLU A CA 1
ATOM 671 C C . GLU A 1 83 ? -10.420 -6.271 -0.445 1.00 92.56 83 GLU A C 1
ATOM 673 O O . GLU A 1 83 ? -10.623 -5.059 -0.528 1.00 92.56 83 GLU A O 1
ATOM 678 N N . MET A 1 84 ? -9.197 -6.804 -0.362 1.00 93.25 84 MET A N 1
ATOM 679 C CA . MET A 1 84 ? -7.933 -6.061 -0.375 1.00 93.25 84 MET A CA 1
ATOM 680 C C . MET A 1 84 ? -7.303 -5.988 -1.763 1.00 93.25 84 MET A C 1
ATOM 682 O O . MET A 1 84 ? -6.369 -5.220 -1.975 1.00 93.25 84 MET A O 1
ATOM 686 N N . VAL A 1 85 ? -7.806 -6.778 -2.710 1.00 91.25 85 VAL A N 1
ATOM 687 C CA . VAL A 1 85 ? -7.317 -6.827 -4.083 1.00 91.25 85 VAL A CA 1
ATOM 688 C C . VAL A 1 85 ? -8.212 -5.933 -4.942 1.00 91.25 85 VAL A C 1
ATOM 690 O O . VAL A 1 85 ? -9.280 -6.357 -5.387 1.00 91.25 85 VAL A O 1
ATOM 693 N N . ARG A 1 86 ? -7.803 -4.679 -5.157 1.00 67.69 86 ARG A N 1
ATOM 694 C CA . ARG A 1 86 ? -8.554 -3.693 -5.951 1.00 67.69 86 ARG A CA 1
ATOM 695 C C . ARG A 1 86 ? -7.762 -3.110 -7.104 1.00 67.69 86 ARG A C 1
ATOM 697 O O . ARG A 1 86 ? -6.537 -2.948 -6.949 1.00 67.69 86 ARG A O 1
#

Secondary structure (DSSP, 8-state):
--TT-HHHHHHHHHHH---HHHHHHHHHHHHHHHHHHHHHT--HHHHHHHHHHTTGGGGT-SSGGGTTHHHHHHHHHTT--TTT--

Radius of gyration: 12.42 Å; chains: 1; bounding box: 29×25×31 Å

pLDDT: mean 95.79, std 5.79, range [58.41, 98.81]